Protein AF-A0A8H3QRX2-F1 (afdb_monomer_lite)

pLDDT: mean 75.44, std 22.12, range [33.84, 97.88]

Structure (mmCIF, N/CA/C/O backbone):
data_AF-A0A8H3QRX2-F1
#
_entry.id   AF-A0A8H3QRX2-F1
#
loop_
_atom_site.group_PDB
_atom_site.id
_atom_site.type_symbol
_atom_site.label_atom_id
_atom_site.label_alt_id
_atom_site.label_comp_id
_atom_site.label_asym_id
_atom_site.label_entity_id
_atom_site.label_seq_id
_atom_site.pdbx_PDB_ins_code
_atom_site.Cartn_x
_atom_site.Cartn_y
_atom_site.Cartn_z
_atom_site.occupancy
_atom_site.B_iso_or_equiv
_atom_site.auth_seq_id
_atom_site.auth_comp_id
_atom_site.auth_asym_id
_atom_site.auth_atom_id
_atom_site.pdbx_PDB_model_num
ATOM 1 N N . MET A 1 1 ? 6.723 10.222 -5.626 1.00 74.94 1 MET A N 1
ATOM 2 C CA . MET A 1 1 ? 6.113 10.414 -4.289 1.00 74.94 1 MET A CA 1
ATOM 3 C C . MET A 1 1 ? 6.635 9.341 -3.337 1.00 74.94 1 MET A C 1
ATOM 5 O O . MET A 1 1 ? 6.772 8.206 -3.774 1.00 74.94 1 MET A O 1
ATOM 9 N N . GLU A 1 2 ? 6.927 9.662 -2.070 1.00 85.94 2 GLU A N 1
ATOM 10 C CA . GLU A 1 2 ? 7.449 8.676 -1.097 1.00 85.94 2 GLU A CA 1
ATOM 11 C C . GLU A 1 2 ? 6.442 7.550 -0.797 1.00 85.94 2 GLU A C 1
ATOM 13 O O . GLU A 1 2 ? 6.838 6.392 -0.716 1.00 85.94 2 GLU A O 1
ATOM 18 N N . VAL A 1 3 ? 5.141 7.868 -0.724 1.00 89.44 3 VAL A N 1
ATOM 19 C CA . VAL A 1 3 ? 4.052 6.886 -0.547 1.00 89.44 3 VAL A CA 1
ATOM 20 C C . VAL A 1 3 ? 4.035 5.864 -1.691 1.00 89.44 3 VAL A C 1
ATOM 22 O O . VAL A 1 3 ? 4.014 4.666 -1.438 1.00 89.44 3 VAL A O 1
ATOM 25 N N . ALA A 1 4 ? 4.145 6.306 -2.948 1.00 90.00 4 ALA A N 1
ATOM 26 C CA . ALA A 1 4 ? 4.231 5.396 -4.093 1.00 90.00 4 ALA A CA 1
ATOM 27 C C . ALA A 1 4 ? 5.463 4.473 -4.007 1.00 90.00 4 ALA A C 1
ATOM 29 O O . ALA A 1 4 ? 5.351 3.280 -4.244 1.00 90.00 4 ALA A O 1
ATOM 30 N N . HIS A 1 5 ? 6.618 4.983 -3.566 1.00 89.88 5 HIS A N 1
ATOM 31 C CA . HIS A 1 5 ? 7.840 4.183 -3.379 1.00 89.88 5 HIS A CA 1
ATOM 32 C C . HIS A 1 5 ? 7.791 3.252 -2.136 1.00 89.88 5 HIS A C 1
ATOM 34 O O . HIS A 1 5 ? 8.610 2.338 -1.992 1.00 89.88 5 HIS A O 1
ATOM 40 N N . LEU A 1 6 ? 6.840 3.452 -1.217 1.00 93.00 6 LEU A N 1
ATOM 41 C CA . LEU A 1 6 ? 6.490 2.450 -0.205 1.00 93.00 6 LEU A CA 1
ATOM 42 C C . LEU A 1 6 ? 5.645 1.331 -0.825 1.00 93.00 6 LEU A C 1
ATOM 44 O O . LEU A 1 6 ? 5.952 0.156 -0.629 1.00 93.00 6 LEU A O 1
ATOM 48 N N . LEU A 1 7 ? 4.576 1.709 -1.528 1.00 94.69 7 LEU A N 1
ATOM 49 C CA . LEU A 1 7 ? 3.516 0.796 -1.961 1.00 94.69 7 LEU A CA 1
ATOM 50 C C . LEU A 1 7 ? 3.850 0.036 -3.247 1.00 94.69 7 LEU A C 1
ATOM 52 O O . LEU A 1 7 ? 3.315 -1.045 -3.444 1.00 94.69 7 LEU A O 1
ATOM 56 N N . ASP A 1 8 ? 4.758 0.531 -4.085 1.00 92.94 8 ASP A N 1
ATOM 57 C CA . ASP A 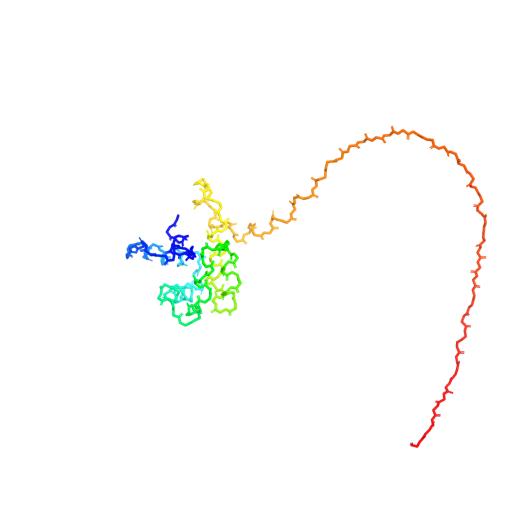1 8 ? 5.321 -0.235 -5.197 1.00 92.94 8 ASP A CA 1
ATOM 58 C C . ASP A 1 8 ? 5.959 -1.539 -4.658 1.00 92.94 8 ASP A C 1
ATOM 60 O O . ASP A 1 8 ? 6.895 -1.461 -3.853 1.00 92.94 8 ASP A O 1
ATOM 64 N N . PRO A 1 9 ? 5.499 -2.736 -5.072 1.00 92.62 9 PRO A N 1
ATOM 65 C CA . PRO A 1 9 ? 5.980 -4.007 -4.523 1.00 92.62 9 PRO A CA 1
ATOM 66 C C . PRO A 1 9 ? 7.434 -4.344 -4.886 1.00 92.62 9 PRO A C 1
ATOM 68 O O . PRO A 1 9 ? 8.087 -5.116 -4.175 1.00 92.62 9 PRO A O 1
ATOM 71 N N . SER A 1 10 ? 7.970 -3.755 -5.959 1.00 90.19 10 SER A N 1
ATOM 72 C CA . SER A 1 10 ? 9.366 -3.908 -6.367 1.00 90.19 10 SER A CA 1
ATOM 73 C C . SER A 1 10 ? 10.307 -3.051 -5.520 1.00 90.19 10 SER A C 1
ATOM 75 O O . SER A 1 10 ? 11.393 -3.518 -5.168 1.00 90.19 10 SER A O 1
ATOM 77 N N . PHE A 1 11 ? 9.917 -1.844 -5.102 1.00 88.31 11 PHE A N 1
ATOM 78 C CA . PHE A 1 11 ? 10.725 -1.048 -4.161 1.00 88.31 11 PHE A CA 1
ATOM 79 C C . PHE A 1 11 ? 10.458 -1.412 -2.696 1.00 88.31 11 PHE A C 1
ATOM 81 O O . PHE A 1 11 ? 11.401 -1.497 -1.904 1.00 88.31 11 PHE A O 1
ATOM 88 N N . HIS A 1 12 ? 9.189 -1.631 -2.346 1.00 87.44 12 HIS A N 1
ATOM 89 C CA . HIS A 1 12 ? 8.644 -1.982 -1.031 1.00 87.44 12 HIS A CA 1
ATOM 90 C C . HIS A 1 12 ? 9.281 -1.223 0.150 1.00 87.44 12 HIS A C 1
ATOM 92 O O . HIS A 1 12 ? 9.604 -1.780 1.204 1.00 87.44 12 HIS A O 1
ATOM 98 N N . GLY A 1 13 ? 9.529 0.075 -0.051 1.00 80.69 13 GLY A N 1
ATOM 99 C CA . GLY A 1 13 ? 10.113 0.963 0.951 1.00 80.69 13 GLY A CA 1
ATOM 100 C C . GLY A 1 13 ? 11.608 0.777 1.254 1.00 80.69 13 GLY A C 1
ATOM 101 O O . GLY A 1 13 ? 12.097 1.411 2.188 1.00 80.69 13 GLY A O 1
ATOM 102 N N . ARG A 1 14 ? 12.367 -0.022 0.482 1.00 80.62 14 ARG A N 1
ATOM 103 C CA . ARG A 1 14 ? 13.793 -0.347 0.751 1.00 80.62 14 ARG A CA 1
ATOM 104 C C . ARG A 1 14 ? 14.759 0.843 0.852 1.00 80.62 14 ARG A C 1
ATOM 106 O O . ARG A 1 14 ? 15.862 0.673 1.364 1.00 80.62 14 ARG A O 1
ATOM 113 N N . HIS A 1 15 ? 14.360 2.024 0.384 1.00 79.88 15 HIS A N 1
ATOM 114 C CA . HIS A 1 15 ? 15.168 3.251 0.415 1.00 79.88 15 HIS A CA 1
ATOM 115 C C . HIS A 1 15 ? 14.526 4.385 1.236 1.00 79.88 15 HIS A C 1
ATOM 117 O O . HIS A 1 15 ? 14.987 5.522 1.177 1.00 79.88 15 HIS A O 1
ATOM 123 N N . LEU A 1 16 ? 13.463 4.100 1.997 1.00 85.00 16 LEU A N 1
ATOM 124 C CA . LEU A 1 16 ? 12.772 5.107 2.803 1.00 85.00 16 LEU A CA 1
ATOM 125 C C . LEU A 1 16 ? 13.487 5.343 4.135 1.00 85.00 16 LEU A C 1
ATOM 127 O O . LEU A 1 16 ? 13.816 4.411 4.870 1.00 85.00 16 LEU A O 1
ATOM 131 N N . THR A 1 17 ? 13.688 6.617 4.457 1.00 89.56 17 THR A N 1
ATOM 132 C CA . THR A 1 17 ? 14.255 7.060 5.736 1.00 89.56 17 THR A CA 1
ATOM 133 C C . THR A 1 17 ? 13.167 7.182 6.808 1.00 89.56 17 THR A C 1
ATOM 135 O O . THR A 1 17 ? 11.975 7.182 6.499 1.00 89.56 17 THR A O 1
ATOM 138 N N . SER A 1 18 ? 13.550 7.356 8.076 1.00 88.62 18 SER A N 1
ATOM 139 C CA . SER A 1 18 ? 12.594 7.676 9.151 1.00 88.62 18 SER A CA 1
ATOM 140 C C . SER A 1 18 ? 11.814 8.972 8.885 1.00 88.62 18 SER A C 1
ATOM 142 O O . SER A 1 18 ? 10.642 9.060 9.233 1.00 88.62 18 SER A O 1
ATOM 144 N N . ASP A 1 19 ? 12.435 9.954 8.224 1.00 92.19 19 ASP A N 1
ATOM 145 C CA . ASP A 1 19 ? 11.783 11.195 7.788 1.00 92.19 19 ASP A CA 1
ATOM 146 C C . ASP A 1 19 ? 10.722 10.924 6.705 1.00 92.19 19 ASP A C 1
ATOM 148 O O . ASP A 1 19 ? 9.580 11.367 6.824 1.00 92.19 19 ASP A O 1
ATOM 152 N N . SER A 1 20 ? 11.041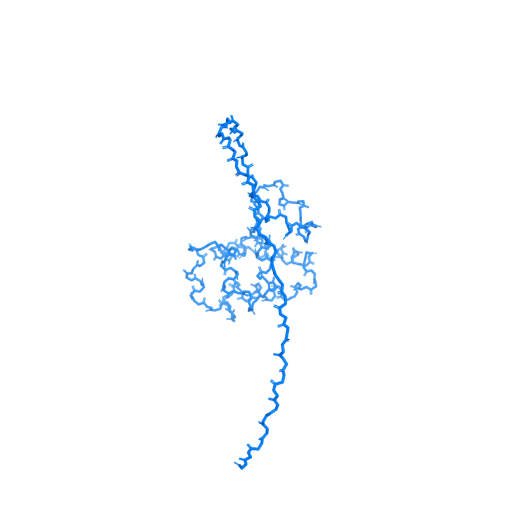 10.084 5.717 1.00 91.12 20 SER A N 1
ATOM 153 C CA . SER A 1 20 ? 10.067 9.615 4.722 1.00 91.12 20 SER A CA 1
ATOM 154 C C . SER A 1 20 ? 8.905 8.842 5.359 1.00 91.12 20 SER A C 1
ATOM 156 O O . SER A 1 20 ? 7.754 9.048 4.986 1.00 91.12 20 SER A O 1
ATOM 158 N N . MET A 1 21 ? 9.162 7.997 6.365 1.00 93.50 21 MET A N 1
ATOM 159 C CA . MET A 1 21 ? 8.085 7.318 7.103 1.00 93.50 21 MET A CA 1
ATOM 160 C C . MET A 1 21 ? 7.181 8.316 7.848 1.00 93.50 21 MET A C 1
ATOM 162 O O . MET A 1 21 ? 5.965 8.137 7.840 1.00 93.50 21 MET A O 1
ATOM 166 N N . ASN A 1 22 ? 7.737 9.383 8.435 1.00 94.12 22 ASN A N 1
ATOM 167 C CA . ASN A 1 22 ? 6.952 10.437 9.089 1.00 94.12 22 ASN A CA 1
ATOM 168 C C . ASN A 1 22 ? 6.077 11.212 8.087 1.00 94.12 22 ASN A C 1
ATOM 170 O O . ASN A 1 22 ? 4.914 11.491 8.360 1.00 94.12 22 ASN A O 1
ATOM 174 N N . LYS A 1 23 ? 6.596 11.539 6.899 1.00 93.31 23 LYS A N 1
ATOM 175 C CA . LYS A 1 23 ? 5.798 12.186 5.842 1.00 93.31 23 LYS A CA 1
ATOM 176 C C . LYS A 1 23 ? 4.675 11.279 5.337 1.00 93.31 23 LYS A C 1
ATOM 178 O O . LYS A 1 23 ? 3.569 11.758 5.099 1.00 93.31 23 LYS A O 1
ATOM 183 N N . ILE A 1 24 ? 4.927 9.972 5.220 1.00 93.88 24 ILE A N 1
ATOM 184 C CA . ILE A 1 24 ? 3.898 8.991 4.850 1.00 93.88 24 ILE A CA 1
ATOM 185 C C . ILE A 1 24 ? 2.825 8.889 5.947 1.00 93.88 24 ILE A C 1
ATOM 187 O O . ILE A 1 24 ? 1.644 8.866 5.611 1.00 93.88 24 ILE A O 1
ATOM 191 N N . SER A 1 25 ? 3.180 8.893 7.240 1.00 95.44 25 SER A N 1
ATOM 192 C CA . SER A 1 25 ? 2.166 8.874 8.310 1.00 95.44 25 SER A CA 1
ATOM 193 C C . SER A 1 25 ? 1.296 10.136 8.307 1.00 95.44 25 SER A C 1
ATOM 195 O O . SER A 1 25 ? 0.079 10.025 8.431 1.00 95.44 25 SER A O 1
ATOM 197 N N . LEU A 1 26 ? 1.884 11.313 8.061 1.00 95.19 26 LEU A N 1
ATOM 198 C CA . LEU A 1 26 ? 1.151 12.575 7.893 1.00 95.19 26 LEU A CA 1
ATOM 199 C C . LEU A 1 26 ? 0.241 12.570 6.652 1.00 95.19 26 LEU A C 1
ATOM 201 O O . LEU A 1 26 ? -0.882 13.064 6.717 1.00 95.19 26 LEU A O 1
ATOM 205 N N . PHE A 1 27 ? 0.685 11.983 5.535 1.00 94.00 27 PHE A N 1
ATOM 206 C CA . PHE A 1 27 ? -0.137 11.812 4.331 1.00 94.00 27 PHE A CA 1
ATOM 207 C C . PHE A 1 27 ? -1.357 10.914 4.599 1.00 94.00 27 PHE A C 1
ATOM 209 O O . PHE A 1 27 ? -2.480 11.292 4.266 1.00 94.00 27 PHE A O 1
ATOM 216 N N . ILE A 1 28 ? -1.156 9.761 5.251 1.00 95.69 28 ILE A N 1
ATOM 217 C CA . ILE A 1 28 ? -2.249 8.850 5.626 1.00 95.69 28 ILE A CA 1
ATOM 218 C C . ILE A 1 28 ? -3.199 9.518 6.630 1.00 95.69 28 ILE A C 1
ATOM 220 O O . ILE A 1 28 ? -4.412 9.416 6.476 1.00 95.69 28 ILE A O 1
ATOM 224 N N . GLN A 1 29 ? -2.674 10.268 7.603 1.00 95.19 29 GLN A N 1
ATOM 225 C CA . GLN A 1 29 ? -3.491 11.017 8.558 1.00 95.19 29 GLN A CA 1
ATOM 226 C C . GLN A 1 29 ? -4.313 12.138 7.897 1.00 95.19 29 GLN A C 1
ATOM 228 O O . GLN A 1 29 ? -5.435 12.379 8.336 1.00 95.19 29 GLN A O 1
ATOM 233 N N . LYS A 1 30 ? -3.789 12.813 6.859 1.00 93.94 30 LYS A N 1
ATOM 234 C CA . LYS A 1 30 ? -4.524 13.871 6.145 1.00 93.94 30 LYS A CA 1
ATOM 235 C C . LYS A 1 30 ? -5.634 13.308 5.251 1.00 93.94 30 LYS A C 1
ATOM 237 O O . LYS A 1 30 ? -6.746 13.816 5.308 1.00 93.94 30 LYS A O 1
ATOM 242 N N . TYR A 1 31 ? -5.325 12.326 4.402 1.00 91.88 31 TYR A N 1
ATOM 243 C CA . TYR A 1 31 ? -6.225 11.907 3.313 1.00 91.88 31 TYR A CA 1
ATOM 244 C C . TYR A 1 31 ? -7.052 10.651 3.611 1.00 91.88 31 TYR A C 1
ATOM 246 O O . TYR A 1 31 ? -7.966 10.334 2.861 1.00 91.88 31 TYR A O 1
ATOM 254 N N . TYR A 1 32 ? -6.744 9.929 4.690 1.00 93.81 32 TYR A N 1
ATOM 255 C CA . TYR A 1 32 ? -7.432 8.692 5.069 1.00 93.81 32 TYR A CA 1
ATOM 256 C C . TYR A 1 32 ? -7.723 8.660 6.578 1.00 93.81 32 TYR A C 1
ATOM 258 O O . TYR A 1 32 ? -7.604 7.607 7.204 1.00 93.81 32 TYR A O 1
ATOM 266 N N . SER A 1 33 ? -8.065 9.816 7.166 1.00 93.19 33 SER A N 1
ATOM 267 C CA . SER A 1 33 ? -8.214 10.059 8.616 1.00 93.19 33 SER A CA 1
ATOM 268 C C . SER A 1 33 ? -8.890 8.918 9.377 1.00 93.19 33 SER A C 1
ATOM 270 O O . SER A 1 33 ? -8.360 8.430 10.376 1.00 93.19 33 SER A O 1
ATOM 272 N N . ASP A 1 34 ? -10.027 8.466 8.863 1.00 94.88 34 ASP A N 1
ATOM 273 C CA . ASP A 1 34 ? -10.954 7.567 9.547 1.00 94.88 34 ASP A CA 1
ATOM 274 C C . ASP A 1 34 ? -10.391 6.138 9.630 1.00 94.88 34 ASP A C 1
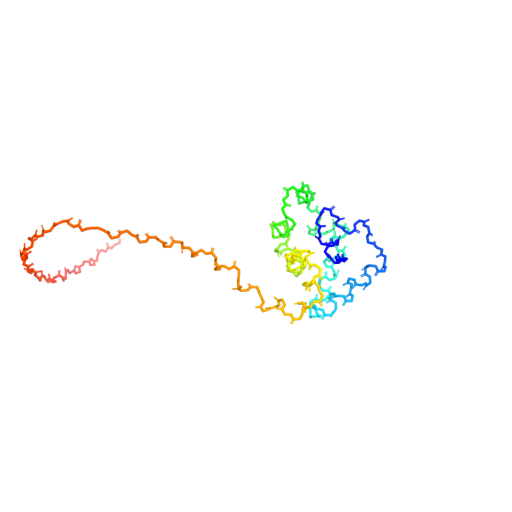ATOM 276 O O . ASP A 1 34 ? -10.571 5.440 10.627 1.00 94.88 34 ASP A O 1
ATOM 280 N N . ASN A 1 35 ? -9.610 5.746 8.618 1.00 95.56 35 ASN A N 1
ATOM 281 C CA . ASN A 1 35 ? -8.933 4.452 8.523 1.00 95.56 35 ASN A CA 1
ATOM 282 C C . ASN A 1 35 ? -7.426 4.540 8.831 1.00 95.56 35 ASN A C 1
ATOM 284 O O . ASN A 1 35 ? -6.718 3.534 8.738 1.00 95.56 35 ASN A O 1
ATOM 288 N N . ALA A 1 36 ? -6.905 5.712 9.216 1.00 96.06 36 ALA A N 1
ATOM 289 C CA . ALA A 1 36 ? -5.468 5.989 9.262 1.00 96.06 36 ALA A CA 1
ATOM 290 C C . ALA A 1 36 ? -4.692 5.021 10.170 1.00 96.06 36 ALA A C 1
ATOM 292 O O . ALA A 1 36 ? -3.595 4.585 9.824 1.00 96.06 36 ALA A O 1
ATOM 293 N N . VAL A 1 37 ? -5.277 4.628 11.308 1.00 97.12 37 VAL A N 1
ATOM 294 C CA . VAL A 1 37 ? -4.679 3.660 12.248 1.00 97.12 37 VAL A CA 1
ATOM 295 C C . VAL A 1 37 ? -4.634 2.246 11.654 1.00 97.12 37 VAL A C 1
ATOM 297 O O . VAL A 1 37 ? -3.650 1.527 11.853 1.00 97.12 37 VAL A O 1
ATOM 300 N N . ILE A 1 38 ? -5.663 1.850 10.899 1.00 97.50 38 ILE A N 1
ATOM 301 C CA . ILE A 1 38 ? -5.758 0.538 10.243 1.00 97.50 38 ILE A CA 1
ATOM 302 C C . ILE A 1 38 ? -4.729 0.464 9.112 1.00 97.50 38 ILE A C 1
ATOM 304 O O . ILE A 1 38 ? -3.878 -0.427 9.107 1.00 97.50 38 ILE A O 1
ATOM 308 N N . ILE A 1 39 ? -4.730 1.463 8.226 1.00 97.88 39 ILE A N 1
ATOM 309 C CA . ILE A 1 39 ? -3.796 1.585 7.100 1.00 97.88 39 ILE A CA 1
ATOM 310 C C . ILE A 1 39 ? -2.349 1.635 7.598 1.00 97.88 39 ILE A C 1
ATOM 312 O O . ILE A 1 39 ? -1.496 0.914 7.084 1.00 97.88 39 ILE A O 1
ATOM 316 N N . TRP A 1 40 ? -2.051 2.426 8.635 1.00 97.44 40 TRP A N 1
ATOM 317 C CA . TRP A 1 40 ? -0.704 2.490 9.208 1.00 97.44 40 TRP A CA 1
ATOM 318 C C . TRP A 1 40 ? -0.273 1.154 9.830 1.00 97.44 40 TRP A C 1
ATOM 320 O O . TRP A 1 40 ? 0.863 0.714 9.651 1.00 97.44 40 TRP A O 1
ATOM 330 N N . THR A 1 41 ? -1.194 0.448 10.491 1.00 97.00 41 THR A N 1
ATOM 331 C CA . THR A 1 41 ? -0.938 -0.905 11.007 1.00 97.00 41 THR A CA 1
ATOM 332 C C . THR A 1 41 ? -0.650 -1.885 9.867 1.00 97.00 41 THR A C 1
ATOM 334 O O . THR A 1 41 ? 0.288 -2.680 9.963 1.00 97.00 41 THR A O 1
ATOM 337 N N . GLN A 1 42 ? -1.395 -1.824 8.761 1.00 96.94 42 GLN A N 1
ATOM 338 C CA . GLN A 1 42 ? -1.138 -2.644 7.575 1.00 96.94 42 GLN A CA 1
ATOM 339 C C . GLN A 1 42 ? 0.211 -2.292 6.926 1.00 96.94 42 GLN A C 1
ATOM 341 O O . GLN A 1 42 ? 0.979 -3.207 6.644 1.00 96.94 42 GLN A O 1
ATOM 346 N N . ILE A 1 43 ? 0.567 -1.005 6.807 1.00 95.94 43 ILE A N 1
ATOM 347 C CA . ILE A 1 43 ? 1.875 -0.526 6.311 1.00 95.94 43 ILE A CA 1
ATOM 348 C C . ILE A 1 43 ? 3.036 -1.137 7.103 1.00 95.94 43 ILE A C 1
ATOM 350 O O . ILE A 1 43 ? 4.003 -1.619 6.509 1.00 95.94 43 ILE A O 1
ATOM 354 N N . LEU A 1 44 ? 2.943 -1.151 8.436 1.00 94.12 44 LEU A N 1
ATOM 355 C CA . LEU A 1 44 ? 3.981 -1.729 9.291 1.00 94.12 44 LEU A CA 1
ATOM 356 C C . LEU A 1 44 ? 4.100 -3.250 9.092 1.00 94.12 44 LEU A C 1
ATOM 358 O O . LEU A 1 44 ? 5.212 -3.761 8.979 1.00 94.12 44 LEU A O 1
ATOM 362 N N . ASN A 1 45 ? 2.982 -3.977 8.979 1.00 94.81 45 ASN A N 1
ATOM 363 C CA . ASN A 1 45 ? 3.025 -5.418 8.699 1.00 94.81 45 ASN A CA 1
ATOM 364 C C . ASN A 1 45 ? 3.546 -5.721 7.277 1.00 94.81 45 ASN A C 1
ATOM 366 O O . ASN A 1 45 ? 4.293 -6.682 7.107 1.00 94.81 45 ASN A O 1
ATOM 370 N N . TYR A 1 46 ? 3.203 -4.901 6.279 1.00 95.31 46 TYR A N 1
ATOM 371 C CA . TYR A 1 46 ? 3.663 -5.017 4.889 1.00 95.31 46 TYR A CA 1
ATOM 372 C C . TYR A 1 46 ? 5.175 -4.810 4.768 1.00 95.31 46 TYR A C 1
ATOM 374 O O . TYR A 1 46 ? 5.867 -5.643 4.180 1.00 95.31 46 TYR A O 1
ATOM 382 N N . LYS A 1 47 ? 5.705 -3.746 5.386 1.00 91.25 47 LYS A N 1
ATOM 383 C CA . LYS A 1 47 ? 7.140 -3.429 5.376 1.00 91.25 47 LYS A CA 1
ATOM 384 C C . LYS A 1 47 ? 7.980 -4.568 5.964 1.00 91.25 47 LYS A C 1
ATOM 386 O O . LYS A 1 47 ? 8.995 -4.947 5.383 1.00 91.25 47 LYS A O 1
ATOM 391 N N . GLU A 1 48 ? 7.527 -5.137 7.079 1.00 90.56 48 GLU A N 1
ATOM 392 C CA . GLU A 1 48 ? 8.181 -6.265 7.755 1.00 90.56 48 GLU A CA 1
ATOM 393 C C . GLU A 1 48 ? 7.793 -7.638 7.155 1.00 90.56 48 GLU A C 1
ATOM 395 O O . GLU A 1 48 ? 8.195 -8.672 7.684 1.00 90.56 48 GLU A O 1
ATOM 400 N N . LYS A 1 49 ? 7.003 -7.666 6.066 1.00 92.94 49 LYS A N 1
ATOM 401 C CA . LYS A 1 49 ? 6.521 -8.865 5.344 1.00 92.94 49 LYS A CA 1
ATOM 402 C C . LYS A 1 49 ? 5.869 -9.915 6.256 1.00 92.94 49 LYS A C 1
ATOM 404 O O . LYS A 1 49 ? 6.068 -11.118 6.108 1.00 92.94 49 LYS A O 1
ATOM 409 N N . ASN A 1 50 ? 5.085 -9.431 7.217 1.00 92.44 50 ASN A N 1
ATOM 410 C CA . ASN A 1 50 ? 4.494 -10.196 8.312 1.00 92.44 50 ASN A CA 1
ATOM 411 C C . ASN A 1 50 ? 2.970 -10.355 8.178 1.00 92.44 50 ASN A C 1
ATOM 413 O O . ASN A 1 50 ? 2.296 -9.620 7.453 1.00 92.44 50 ASN A O 1
ATOM 417 N N . ARG A 1 51 ? 2.408 -11.304 8.943 1.00 93.62 51 ARG A N 1
ATOM 418 C CA . ARG A 1 51 ? 0.979 -11.677 8.918 1.00 93.62 51 ARG A CA 1
ATOM 419 C C . ARG A 1 51 ? 0.533 -12.047 7.496 1.00 93.62 51 ARG A C 1
ATOM 421 O O . ARG A 1 51 ? 1.132 -12.929 6.893 1.00 93.62 51 ARG A O 1
ATOM 428 N N . VAL A 1 52 ? -0.487 -11.374 6.963 1.00 93.81 52 VAL A N 1
ATOM 429 C CA . VAL A 1 52 ? -1.023 -11.581 5.607 1.00 93.81 52 VAL A CA 1
ATOM 430 C C . VAL A 1 52 ? 0.055 -11.384 4.532 1.00 93.81 52 VAL A C 1
ATOM 432 O O . VAL A 1 52 ? 0.119 -12.140 3.568 1.00 93.81 52 VAL A O 1
ATOM 435 N N . PHE A 1 53 ? 1.000 -10.467 4.763 1.00 95.88 53 PHE A N 1
ATOM 436 C CA . PHE A 1 53 ? 2.107 -10.169 3.852 1.00 95.88 53 PHE A CA 1
ATOM 437 C C . PHE A 1 53 ? 3.260 -11.185 3.905 1.00 95.88 53 PHE A C 1
ATOM 439 O O . PHE A 1 53 ? 4.272 -10.978 3.241 1.00 95.88 53 PHE A O 1
ATOM 446 N N . ALA A 1 54 ? 3.128 -12.290 4.647 1.00 95.69 54 ALA A N 1
ATOM 447 C CA . ALA A 1 54 ? 4.112 -13.378 4.659 1.00 95.69 54 ALA A CA 1
ATOM 448 C C . ALA A 1 54 ? 4.007 -14.322 3.438 1.00 95.69 54 ALA A C 1
ATOM 450 O O . ALA A 1 54 ? 4.785 -15.272 3.321 1.00 95.69 54 ALA A O 1
ATOM 451 N N . ASN A 1 55 ? 3.062 -14.088 2.517 1.00 94.88 55 ASN A N 1
ATOM 452 C CA . ASN A 1 55 ? 2.894 -14.895 1.307 1.00 94.88 55 ASN A CA 1
ATOM 453 C C . ASN A 1 55 ? 4.120 -14.787 0.374 1.00 94.88 55 ASN A C 1
ATOM 455 O O . ASN A 1 55 ? 4.298 -13.812 -0.358 1.00 94.88 55 ASN A O 1
ATOM 459 N N . LYS A 1 56 ? 4.957 -15.831 0.371 1.00 95.06 56 LYS A N 1
ATOM 460 C CA . LYS A 1 56 ? 6.170 -15.926 -0.457 1.00 95.06 56 LYS A CA 1
ATOM 461 C C . LYS A 1 56 ? 5.881 -15.871 -1.963 1.00 95.06 56 LYS A C 1
ATOM 463 O O . LYS A 1 56 ? 6.682 -15.292 -2.690 1.00 95.06 56 LYS A O 1
ATOM 468 N N . LEU A 1 57 ? 4.757 -16.428 -2.427 1.00 95.44 57 LEU A N 1
ATOM 469 C CA . LEU A 1 57 ? 4.407 -16.437 -3.852 1.00 95.44 57 LEU A CA 1
ATOM 470 C C . LEU A 1 57 ? 4.061 -15.028 -4.353 1.00 95.44 57 LEU A C 1
ATOM 472 O O . LEU A 1 57 ? 4.523 -14.641 -5.423 1.00 95.44 57 LEU A O 1
ATOM 476 N N . ALA A 1 58 ? 3.350 -14.234 -3.543 1.00 95.44 58 ALA A N 1
ATOM 477 C CA . ALA A 1 58 ? 3.099 -12.821 -3.835 1.00 95.44 58 ALA A CA 1
ATOM 478 C C . ALA A 1 58 ? 4.423 -12.057 -4.014 1.00 95.44 58 ALA A C 1
ATOM 480 O O . ALA A 1 58 ? 4.652 -11.394 -5.023 1.00 95.44 58 ALA A O 1
ATOM 481 N N . TRP A 1 59 ? 5.373 -12.206 -3.089 1.00 95.62 59 TRP A N 1
ATOM 482 C CA . TRP A 1 59 ? 6.677 -11.545 -3.225 1.00 95.62 59 TRP A CA 1
ATOM 483 C C . TRP A 1 59 ? 7.519 -12.039 -4.410 1.00 95.62 59 TRP A C 1
ATOM 485 O O . TRP A 1 59 ? 8.398 -11.311 -4.867 1.00 95.62 59 TRP A O 1
ATOM 495 N N . GLU A 1 60 ? 7.236 -13.222 -4.956 1.00 95.25 60 GLU A N 1
ATOM 496 C CA . GLU A 1 60 ? 7.852 -13.720 -6.190 1.00 95.25 60 GLU A CA 1
ATOM 497 C C . GLU A 1 60 ? 7.194 -13.188 -7.474 1.00 95.25 60 GLU A C 1
ATOM 499 O O . GLU A 1 60 ? 7.794 -13.325 -8.544 1.00 95.25 60 GLU A O 1
ATOM 504 N N . THR A 1 61 ? 6.014 -12.563 -7.406 1.00 95.44 61 THR A N 1
ATOM 505 C CA . THR A 1 61 ? 5.349 -11.886 -8.541 1.00 95.44 61 THR A CA 1
ATOM 506 C C . THR A 1 61 ? 5.472 -10.358 -8.509 1.00 95.44 61 THR A C 1
ATOM 508 O O . THR A 1 61 ? 5.249 -9.723 -9.536 1.00 95.44 61 THR A O 1
ATOM 511 N N . ALA A 1 62 ? 5.930 -9.776 -7.394 1.00 92.62 62 ALA A N 1
ATOM 512 C CA . ALA A 1 62 ? 6.048 -8.333 -7.106 1.00 92.62 62 ALA A CA 1
ATOM 513 C C . ALA A 1 62 ? 6.834 -7.457 -8.116 1.00 92.62 62 ALA A C 1
ATOM 515 O O . ALA A 1 62 ? 6.820 -6.232 -8.012 1.00 92.62 62 ALA A O 1
ATOM 516 N N . GLY A 1 63 ? 7.534 -8.066 -9.077 1.00 90.12 63 GLY A N 1
ATOM 517 C CA . GLY A 1 63 ? 8.211 -7.388 -10.193 1.00 90.12 63 GLY A CA 1
ATOM 518 C C . GLY A 1 63 ? 8.023 -8.099 -11.537 1.00 90.12 63 GLY A C 1
ATOM 519 O O . GLY A 1 63 ? 8.899 -8.034 -12.395 1.00 90.12 63 GLY A O 1
ATOM 520 N N . LYS A 1 64 ? 6.927 -8.857 -11.686 1.00 94.19 64 LYS A N 1
ATOM 521 C CA . LYS A 1 64 ? 6.555 -9.619 -12.897 1.00 94.19 64 LYS A CA 1
ATOM 522 C C . LYS A 1 64 ? 5.182 -9.235 -13.457 1.00 94.19 64 LYS A C 1
ATOM 524 O O . LYS A 1 64 ? 4.892 -9.566 -14.601 1.00 94.19 64 LYS A O 1
ATOM 529 N N . ILE A 1 65 ? 4.350 -8.587 -12.646 1.00 94.31 65 ILE A N 1
ATOM 530 C CA . ILE A 1 65 ? 3.032 -8.050 -12.999 1.00 94.31 65 ILE A CA 1
ATOM 531 C C . ILE A 1 65 ? 2.967 -6.580 -12.573 1.00 94.31 65 ILE A C 1
ATOM 533 O O . ILE A 1 65 ? 3.820 -6.121 -11.810 1.00 94.31 65 ILE A O 1
ATOM 537 N N . ASP A 1 66 ? 1.970 -5.852 -13.067 1.00 93.56 66 ASP A N 1
ATOM 538 C CA . ASP A 1 66 ? 1.714 -4.466 -12.669 1.00 93.56 66 ASP A CA 1
ATOM 539 C C . ASP A 1 66 ? 1.515 -4.345 -11.134 1.00 93.56 66 ASP A C 1
ATOM 541 O O . ASP A 1 66 ? 0.798 -5.164 -10.548 1.00 93.56 66 ASP A O 1
ATOM 545 N N . PRO A 1 67 ? 2.118 -3.335 -10.472 1.00 94.50 67 PRO A N 1
ATOM 546 C CA . PRO A 1 67 ? 1.895 -3.030 -9.061 1.00 94.50 67 PRO A CA 1
ATOM 547 C C . PRO A 1 67 ? 0.425 -2.943 -8.624 1.00 94.50 67 PRO A C 1
ATOM 549 O O . PRO A 1 67 ? 0.104 -3.440 -7.545 1.00 94.50 67 PRO A O 1
ATOM 552 N N . VAL A 1 68 ? -0.475 -2.346 -9.415 1.00 94.88 68 VAL A N 1
ATOM 553 C CA . VAL A 1 68 ? -1.898 -2.201 -9.045 1.00 94.88 68 VAL A CA 1
ATOM 554 C C . VAL A 1 68 ? -2.578 -3.574 -9.011 1.00 94.88 68 VAL A C 1
ATOM 556 O O . VAL A 1 68 ? -3.185 -3.943 -8.004 1.00 94.88 68 VAL A O 1
ATOM 559 N N . THR A 1 69 ? -2.391 -4.366 -10.066 1.00 95.75 69 THR A N 1
ATOM 560 C CA . THR A 1 69 ? -2.822 -5.767 -10.178 1.00 95.75 69 THR A CA 1
ATOM 561 C C . THR A 1 69 ? -2.242 -6.615 -9.046 1.00 95.75 69 THR A C 1
ATOM 563 O O . THR A 1 69 ? -2.957 -7.405 -8.435 1.00 95.75 69 THR A O 1
ATOM 566 N N . TR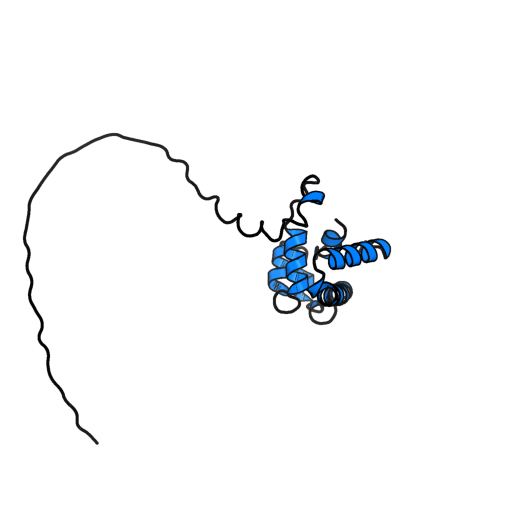P A 1 70 ? -0.967 -6.427 -8.688 1.00 97.00 70 TRP A N 1
ATOM 567 C CA . TRP A 1 70 ? -0.340 -7.162 -7.586 1.00 97.00 70 TRP A CA 1
ATOM 568 C C . TRP A 1 70 ? -1.055 -6.956 -6.249 1.00 97.00 70 TRP A C 1
ATOM 570 O O . TRP A 1 70 ? -1.284 -7.927 -5.525 1.00 97.00 70 TRP A O 1
ATOM 580 N N . TRP A 1 71 ? -1.436 -5.716 -5.932 1.00 97.25 71 TRP A N 1
ATOM 581 C CA . TRP A 1 71 ? -2.213 -5.413 -4.729 1.00 97.25 71 TRP A CA 1
ATOM 582 C C . TRP A 1 71 ? -3.619 -6.015 -4.786 1.00 97.25 71 TRP A C 1
ATOM 584 O O . TRP A 1 71 ? -4.032 -6.653 -3.815 1.00 97.25 71 TRP A O 1
ATOM 594 N N . CYS A 1 72 ? -4.312 -5.880 -5.924 1.00 96.12 72 CYS A N 1
ATOM 595 C CA . CYS A 1 72 ? -5.634 -6.472 -6.141 1.00 96.12 72 CYS A CA 1
ATOM 596 C C . CYS A 1 72 ? -5.634 -7.988 -5.874 1.00 96.12 72 CYS A C 1
ATOM 598 O O . CYS A 1 72 ? -6.336 -8.448 -4.971 1.00 96.12 72 CYS A O 1
ATOM 600 N N . GLU A 1 73 ? -4.803 -8.743 -6.596 1.00 96.50 73 GLU A N 1
ATOM 601 C CA . GLU A 1 73 ? -4.865 -10.212 -6.637 1.00 96.50 73 GLU A CA 1
ATOM 602 C C . GLU A 1 73 ? -4.307 -10.905 -5.384 1.00 96.50 73 GLU A C 1
ATOM 604 O O . GLU A 1 73 ? -4.594 -12.076 -5.145 1.00 96.50 73 GLU A O 1
ATOM 609 N N . ASN A 1 74 ? -3.481 -10.219 -4.584 1.00 96.31 74 ASN A N 1
ATOM 610 C CA . ASN A 1 74 ? -2.824 -10.834 -3.423 1.00 96.31 74 ASN A CA 1
ATOM 611 C C . ASN A 1 74 ? -3.365 -10.341 -2.073 1.00 96.31 74 ASN A C 1
ATOM 613 O O . ASN A 1 74 ? -3.247 -11.075 -1.089 1.00 96.31 74 ASN A O 1
ATOM 617 N N . PHE A 1 75 ? -3.919 -9.121 -1.991 1.00 96.75 75 PHE A N 1
ATOM 618 C CA . PHE A 1 75 ? -4.182 -8.471 -0.699 1.00 96.75 75 PHE A CA 1
ATOM 619 C C . PHE A 1 75 ? -5.555 -7.804 -0.528 1.00 96.75 75 PHE A C 1
ATOM 621 O O . PHE A 1 75 ? -5.850 -7.421 0.605 1.00 96.75 75 PHE A O 1
ATOM 628 N N . SER A 1 76 ? -6.426 -7.749 -1.547 1.00 95.69 76 SER A N 1
ATOM 629 C CA . SER A 1 76 ? -7.762 -7.122 -1.430 1.00 95.69 76 SER A CA 1
ATOM 630 C C . SER A 1 76 ? -8.560 -7.589 -0.207 1.00 95.69 76 SER A C 1
ATOM 632 O O . SER A 1 76 ? -8.990 -6.757 0.584 1.00 95.69 76 SER A O 1
ATOM 634 N N . ASP A 1 77 ? -8.688 -8.899 0.012 1.00 95.44 77 ASP A N 1
ATOM 635 C CA . ASP A 1 77 ? -9.499 -9.442 1.116 1.00 95.44 77 ASP A CA 1
ATOM 636 C C . ASP A 1 77 ? -8.802 -9.387 2.487 1.00 95.44 77 ASP A C 1
ATOM 638 O O . ASP A 1 77 ? -9.437 -9.553 3.528 1.00 95.44 77 ASP A O 1
ATOM 642 N N . SER A 1 78 ? -7.476 -9.211 2.506 1.00 95.69 78 SER A N 1
ATOM 643 C CA . SER A 1 78 ? -6.639 -9.420 3.701 1.00 95.69 78 SER A CA 1
ATOM 644 C C . SER A 1 78 ? -5.976 -8.147 4.240 1.00 95.69 78 SER A C 1
ATOM 646 O O . SER A 1 78 ? -5.561 -8.105 5.401 1.00 95.69 78 SER A O 1
ATOM 648 N N . ALA A 1 79 ? -5.919 -7.100 3.416 1.00 97.00 79 ALA A N 1
ATOM 649 C CA . ALA A 1 79 ? -5.570 -5.730 3.770 1.00 97.00 79 ALA A CA 1
ATOM 650 C C . ALA A 1 79 ? -6.315 -4.741 2.837 1.00 97.00 79 ALA A C 1
ATOM 652 O O . ALA A 1 79 ? -5.669 -4.067 2.022 1.00 97.00 79 ALA A O 1
ATOM 653 N N . PRO A 1 80 ? -7.663 -4.680 2.894 1.00 96.75 80 PRO A N 1
ATOM 654 C CA . PRO A 1 80 ? -8.470 -3.916 1.941 1.00 96.75 80 PRO A CA 1
ATOM 655 C C . PRO A 1 80 ? -8.156 -2.419 1.947 1.00 96.75 80 PRO A C 1
ATOM 657 O O . PRO A 1 80 ? -8.045 -1.814 0.882 1.00 96.75 80 PRO A O 1
ATOM 660 N N . GLU A 1 81 ? -7.954 -1.813 3.117 1.00 97.44 81 GLU A N 1
ATOM 661 C CA . GLU A 1 81 ? -7.719 -0.374 3.247 1.00 97.44 81 GLU A CA 1
ATOM 662 C C . GLU A 1 81 ? -6.370 0.026 2.631 1.00 97.44 81 GLU A C 1
ATOM 664 O O . GLU A 1 81 ? -6.305 0.956 1.827 1.00 97.44 81 GLU A O 1
ATOM 669 N N . LEU A 1 82 ? -5.290 -0.709 2.927 1.00 97.12 82 LEU A N 1
ATOM 670 C CA . LEU A 1 82 ? -3.989 -0.481 2.292 1.00 97.12 82 LEU A CA 1
ATOM 671 C C . LEU A 1 82 ? -4.014 -0.796 0.792 1.00 97.12 82 LEU A C 1
ATOM 673 O O . LEU A 1 82 ? -3.375 -0.085 0.018 1.00 97.12 82 LEU A O 1
ATOM 677 N N . THR A 1 83 ? -4.780 -1.805 0.370 1.00 97.06 83 THR A N 1
ATOM 678 C CA . THR A 1 83 ? -4.979 -2.125 -1.051 1.00 97.06 83 THR A CA 1
ATOM 679 C C . THR A 1 83 ? -5.671 -0.972 -1.782 1.00 97.06 83 THR A C 1
ATOM 681 O O . THR A 1 83 ? -5.211 -0.566 -2.846 1.00 97.06 83 THR A O 1
ATOM 684 N N . GLN A 1 84 ? -6.710 -0.361 -1.203 1.00 95.44 84 GLN A N 1
ATOM 685 C CA . GLN A 1 84 ? -7.360 0.830 -1.768 1.00 95.44 84 GLN A CA 1
ATOM 686 C C . GLN A 1 84 ? -6.401 2.026 -1.873 1.00 95.44 84 GLN A C 1
ATOM 688 O O . GLN A 1 84 ? -6.362 2.684 -2.916 1.00 95.44 84 GLN A O 1
ATOM 693 N N . VAL A 1 85 ? -5.589 2.283 -0.839 1.00 95.19 85 VAL A N 1
ATOM 694 C CA . VAL A 1 85 ? -4.551 3.330 -0.876 1.00 95.19 85 VAL A CA 1
ATOM 695 C C . VAL A 1 85 ? -3.528 3.033 -1.973 1.00 95.19 85 VAL A C 1
ATOM 697 O O . VAL A 1 85 ? -3.176 3.931 -2.733 1.00 95.19 85 VAL A O 1
ATOM 700 N N . ALA A 1 86 ? -3.068 1.785 -2.100 1.00 95.00 86 ALA A N 1
ATOM 701 C CA . ALA A 1 86 ? -2.110 1.387 -3.126 1.00 95.00 86 ALA A CA 1
ATOM 702 C C . ALA A 1 86 ? -2.676 1.573 -4.539 1.00 95.00 86 ALA A C 1
ATOM 704 O O . ALA A 1 86 ? -2.011 2.197 -5.362 1.00 95.00 86 ALA A O 1
ATOM 705 N N . LYS A 1 87 ? -3.922 1.146 -4.795 1.00 93.81 87 LYS A N 1
ATOM 706 C CA . LYS A 1 87 ? -4.624 1.407 -6.063 1.00 93.81 87 LYS A CA 1
ATOM 707 C C . LYS A 1 87 ? -4.659 2.910 -6.369 1.00 93.81 87 LYS A C 1
ATOM 709 O O . LYS A 1 87 ? -4.143 3.318 -7.404 1.00 93.81 87 LYS A O 1
ATOM 714 N N . LYS A 1 88 ? -5.170 3.745 -5.451 1.00 91.44 88 LYS A N 1
ATOM 715 C CA . LYS A 1 88 ? -5.245 5.209 -5.644 1.00 91.44 88 LYS A CA 1
ATOM 716 C C . LYS A 1 88 ? -3.875 5.862 -5.863 1.00 91.44 88 LYS A C 1
ATOM 718 O O . LYS A 1 88 ? -3.754 6.744 -6.702 1.00 91.44 88 LYS A O 1
ATOM 723 N N . VAL A 1 89 ? -2.842 5.456 -5.124 1.00 90.88 89 VAL A N 1
ATOM 724 C CA . VAL A 1 89 ? -1.510 6.091 -5.171 1.00 90.88 89 VAL A CA 1
ATOM 725 C C . VAL A 1 89 ? -0.683 5.655 -6.385 1.00 90.88 89 VAL A C 1
ATOM 727 O O . VAL A 1 89 ? 0.096 6.460 -6.894 1.00 90.88 89 VAL A O 1
ATOM 730 N N . LEU A 1 90 ? -0.817 4.404 -6.835 1.00 89.81 90 LEU A N 1
ATOM 731 C CA . LEU A 1 90 ? -0.031 3.844 -7.944 1.00 89.81 90 LEU A CA 1
ATOM 732 C C . LEU A 1 90 ? -0.675 4.092 -9.318 1.00 89.81 90 LEU A C 1
ATOM 734 O O . LEU A 1 90 ? 0.040 4.115 -10.314 1.00 89.81 90 LEU A O 1
ATOM 738 N N . PHE A 1 91 ? -1.992 4.314 -9.374 1.00 84.06 91 PHE A N 1
ATOM 739 C CA . PHE A 1 91 ? -2.716 4.595 -10.620 1.00 84.06 91 PHE A CA 1
ATOM 740 C C . PHE A 1 91 ? -2.501 6.024 -11.156 1.00 84.06 91 PHE A C 1
ATOM 742 O O . PHE A 1 91 ? -2.681 6.268 -12.345 1.00 84.06 91 PHE A O 1
ATOM 749 N N . ILE A 1 92 ? -2.097 6.979 -10.308 1.00 75.69 92 ILE A N 1
ATOM 750 C CA . ILE A 1 92 ? -1.854 8.371 -10.722 1.00 75.69 92 ILE A CA 1
ATOM 751 C C . ILE A 1 92 ? -0.640 8.425 -11.663 1.00 75.69 92 ILE A C 1
ATOM 753 O O . ILE A 1 92 ? 0.474 8.119 -11.223 1.00 75.69 92 ILE A O 1
ATOM 757 N N . PRO A 1 93 ? -0.794 8.882 -12.922 1.00 56.50 93 PRO A N 1
ATOM 758 C CA . PRO A 1 93 ? 0.329 9.006 -13.841 1.00 56.50 93 PRO A CA 1
ATOM 759 C C . PRO A 1 93 ? 1.397 9.949 -13.285 1.00 56.50 93 PRO A C 1
ATOM 761 O O . PRO A 1 93 ? 1.083 11.018 -12.759 1.00 56.50 93 PRO A O 1
ATOM 764 N N . THR A 1 94 ? 2.676 9.617 -13.473 1.00 53.72 94 THR A N 1
ATOM 765 C CA . THR A 1 94 ? 3.832 10.374 -12.943 1.00 53.72 94 THR A CA 1
ATOM 766 C C . THR A 1 94 ? 4.061 11.746 -13.614 1.00 53.72 94 THR A C 1
ATOM 768 O O . THR A 1 94 ? 5.165 12.290 -13.588 1.00 53.72 94 THR A O 1
ATOM 771 N N . SER A 1 95 ? 3.019 12.324 -14.218 1.00 47.72 95 SER A N 1
ATOM 772 C CA . SER A 1 95 ? 2.973 13.704 -14.694 1.00 47.72 95 SER A CA 1
ATOM 773 C C . SER A 1 95 ? 2.974 14.658 -13.499 1.00 47.72 95 SER A C 1
ATOM 775 O O . SER A 1 95 ? 2.001 14.757 -12.747 1.00 47.72 95 SER A O 1
ATOM 777 N N . SER A 1 96 ? 4.080 15.381 -13.323 1.00 48.69 96 SER A N 1
ATOM 778 C CA . SER A 1 96 ? 4.345 16.217 -12.144 1.00 48.69 96 SER A CA 1
ATOM 779 C C . SER A 1 96 ? 3.327 17.340 -11.907 1.00 48.69 96 SER A C 1
ATOM 781 O O . SER A 1 96 ? 3.236 17.843 -10.791 1.00 48.69 96 SER A O 1
ATOM 783 N N . ALA A 1 97 ? 2.535 17.716 -12.917 1.00 49.09 97 ALA A N 1
ATOM 784 C CA . ALA A 1 97 ? 1.488 18.731 -12.791 1.00 49.09 97 ALA A CA 1
ATOM 785 C C . ALA A 1 97 ? 0.211 18.229 -12.083 1.00 49.09 97 ALA A C 1
ATOM 787 O O . ALA A 1 97 ? -0.500 19.034 -11.477 1.00 49.09 97 ALA A O 1
ATOM 788 N N . ALA A 1 98 ? -0.084 16.924 -12.144 1.00 48.81 98 ALA A N 1
ATOM 789 C CA . ALA A 1 98 ? -1.293 16.334 -11.558 1.00 48.81 98 ALA A CA 1
ATOM 790 C C . ALA A 1 98 ? -1.101 15.961 -10.076 1.00 48.81 98 ALA A C 1
ATOM 792 O O . ALA A 1 98 ? -1.985 16.185 -9.244 1.00 48.81 98 ALA A O 1
ATOM 793 N N . SER A 1 99 ? 0.088 15.454 -9.730 1.00 49.47 99 SER A N 1
ATOM 794 C CA . SER A 1 99 ? 0.392 14.829 -8.433 1.00 49.47 99 SER A CA 1
ATOM 795 C C . SER A 1 99 ? 0.355 15.749 -7.204 1.00 49.47 99 SER A C 1
ATOM 797 O O . SER A 1 99 ? 0.494 15.253 -6.086 1.00 49.47 99 SER A O 1
ATOM 799 N N . GLU A 1 100 ? 0.183 17.062 -7.379 1.00 45.97 100 GLU A N 1
ATOM 800 C CA . GLU A 1 100 ? 0.089 18.036 -6.278 1.00 45.97 100 GLU A CA 1
ATOM 801 C C . GLU A 1 100 ? -1.314 18.639 -6.089 1.00 45.97 100 GLU A C 1
ATOM 803 O O . GLU A 1 100 ? -1.578 19.193 -5.024 1.00 45.97 100 GLU A O 1
ATOM 808 N N . ARG A 1 101 ? -2.226 18.532 -7.072 1.00 52.56 101 ARG A N 1
ATOM 809 C CA . ARG A 1 101 ? -3.557 19.176 -7.008 1.00 52.56 101 ARG A CA 1
ATOM 810 C C . ARG A 1 101 ? -4.734 18.241 -6.731 1.00 52.56 101 ARG A C 1
ATOM 812 O O . ARG A 1 101 ? -5.690 18.694 -6.117 1.00 52.56 101 ARG A O 1
ATOM 819 N N . ASN A 1 102 ? -4.690 16.974 -7.152 1.00 54.84 102 ASN A N 1
ATOM 820 C CA . ASN A 1 102 ? -5.907 16.142 -7.202 1.00 54.84 102 ASN A CA 1
ATOM 821 C C . ASN A 1 102 ? -6.211 15.295 -5.947 1.00 54.84 102 ASN A C 1
ATOM 823 O O . ASN A 1 102 ? -7.227 14.611 -5.921 1.00 54.84 102 ASN A O 1
ATOM 827 N N . TRP A 1 103 ? -5.408 15.339 -4.877 1.00 61.09 103 TRP A N 1
ATOM 828 C CA . TRP A 1 103 ? -5.645 14.499 -3.681 1.00 61.09 103 TRP A CA 1
ATOM 829 C C . TRP A 1 103 ? -6.956 14.776 -2.939 1.00 61.09 103 TRP A C 1
ATOM 831 O O . TRP A 1 103 ? -7.449 13.896 -2.247 1.00 61.09 103 TRP A O 1
ATOM 841 N N . GLU A 1 104 ? -7.525 15.969 -3.102 1.00 57.12 104 GLU A N 1
ATOM 842 C CA . GLU A 1 104 ? -8.822 16.363 -2.528 1.00 57.12 104 GLU A CA 1
ATOM 843 C C . GLU A 1 104 ? -9.979 16.176 -3.538 1.00 57.12 104 GLU A C 1
ATOM 845 O O . GLU A 1 104 ? -11.091 16.626 -3.292 1.00 57.12 104 GLU A O 1
ATOM 850 N N . ASN A 1 105 ? -9.703 15.531 -4.682 1.00 52.25 105 ASN A N 1
ATOM 851 C CA . ASN A 1 105 ? -10.586 15.416 -5.854 1.00 52.25 105 ASN A CA 1
ATOM 852 C C . ASN A 1 105 ? -10.586 13.994 -6.487 1.00 52.25 105 ASN A C 1
ATOM 854 O O . ASN A 1 105 ? -11.394 13.683 -7.356 1.00 52.25 105 ASN A O 1
ATOM 858 N N . ILE A 1 106 ? -9.688 13.100 -6.046 1.00 55.84 106 ILE A N 1
ATOM 859 C CA . ILE A 1 106 ? -9.579 11.700 -6.511 1.00 55.84 106 ILE A CA 1
ATOM 860 C C . ILE A 1 106 ? -10.776 10.840 -6.073 1.00 55.84 106 ILE A C 1
ATOM 862 O O . ILE A 1 106 ? -11.112 9.862 -6.744 1.00 55.84 106 ILE A O 1
ATOM 866 N N . ASP A 1 107 ? -11.458 11.214 -4.988 1.00 53.88 107 ASP A N 1
ATOM 867 C CA . ASP A 1 107 ? -12.642 10.502 -4.490 1.00 53.88 107 ASP A CA 1
ATOM 868 C C . ASP A 1 107 ? -13.845 10.582 -5.446 1.00 53.88 107 ASP A C 1
ATOM 870 O O . ASP A 1 107 ? -14.750 9.754 -5.359 1.00 53.88 107 ASP A O 1
ATOM 874 N N . ASN A 1 108 ? -13.828 11.524 -6.393 1.00 49.28 108 ASN A N 1
ATOM 875 C CA . ASN A 1 108 ? -14.877 11.743 -7.390 1.00 49.28 108 ASN A CA 1
ATOM 876 C C . ASN A 1 108 ? -14.440 11.476 -8.846 1.00 49.28 108 ASN A C 1
ATOM 878 O O . ASN A 1 108 ? -15.274 11.536 -9.742 1.00 49.28 108 ASN A O 1
ATOM 882 N N . GLU A 1 109 ? -13.173 11.131 -9.103 1.00 49.25 109 GLU A N 1
ATOM 883 C CA . GLU A 1 109 ? -12.647 10.906 -10.467 1.00 49.25 109 GLU A CA 1
ATOM 884 C C . GLU A 1 109 ? -12.610 9.412 -10.872 1.00 49.25 109 GLU A C 1
ATOM 886 O O . GLU A 1 109 ? -12.366 9.072 -12.026 1.00 49.25 109 GLU A O 1
ATOM 891 N N . THR A 1 110 ? -12.917 8.490 -9.947 1.00 47.62 110 THR A N 1
ATOM 892 C CA . THR A 1 110 ? -12.829 7.024 -10.173 1.00 47.62 110 THR A CA 1
ATOM 893 C C . THR A 1 110 ? -14.024 6.437 -10.964 1.00 47.62 110 THR A C 1
ATOM 895 O O . THR A 1 110 ? -14.240 5.230 -10.940 1.00 47.62 110 THR A O 1
ATOM 898 N N . GLN A 1 111 ? -14.831 7.266 -11.639 1.00 46.28 111 GLN A N 1
ATOM 899 C CA . GLN A 1 111 ? -16.037 6.847 -12.385 1.00 46.28 111 GLN A CA 1
ATOM 900 C C . GLN A 1 111 ? -15.985 7.136 -13.899 1.00 46.28 111 GLN A C 1
ATOM 902 O O . GLN A 1 111 ? -16.947 6.840 -14.593 1.00 46.28 111 GLN A O 1
ATOM 907 N N . VAL A 1 112 ? -14.900 7.725 -14.422 1.00 47.72 112 VAL A N 1
ATOM 908 C CA . VAL A 1 112 ? -14.891 8.370 -15.760 1.00 47.72 112 VAL A CA 1
ATOM 909 C C . VAL A 1 112 ? -13.894 7.727 -16.745 1.00 47.72 112 VAL A C 1
ATOM 911 O O . VAL A 1 112 ? -13.466 8.356 -17.703 1.00 47.72 112 VAL A O 1
ATOM 914 N N . LEU A 1 113 ? -13.472 6.479 -16.509 1.00 46.12 113 LEU A N 1
ATOM 915 C CA . LEU A 1 113 ? -12.480 5.773 -17.347 1.00 46.12 113 LEU A CA 1
ATOM 916 C C . LEU A 1 113 ? -13.029 4.499 -18.014 1.00 46.12 113 LEU A C 1
ATOM 918 O O . LEU A 1 113 ? -12.262 3.588 -18.313 1.00 46.12 113 LEU A O 1
ATOM 922 N N . GLU A 1 114 ? -14.343 4.438 -18.243 1.00 49.56 114 GLU A N 1
ATOM 923 C CA . GLU A 1 114 ? -15.018 3.298 -18.893 1.00 49.56 114 GLU A CA 1
ATOM 924 C C . GLU A 1 114 ? -15.691 3.668 -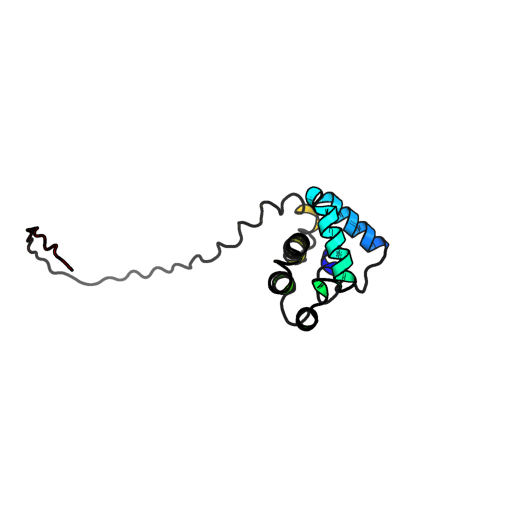20.237 1.00 49.56 114 GLU A C 1
ATOM 926 O O . GLU A 1 114 ? -16.227 2.799 -20.914 1.00 49.56 114 GLU A O 1
ATOM 931 N N . GLU A 1 115 ? -15.593 4.930 -20.684 1.00 47.56 115 GLU A N 1
ATOM 932 C CA . GLU A 1 115 ? -16.065 5.389 -22.003 1.00 47.56 115 GLU A CA 1
ATOM 933 C C . GLU A 1 115 ? -14.885 5.884 -22.861 1.00 47.56 115 GLU A C 1
ATOM 935 O O . GLU A 1 115 ? -14.354 6.978 -22.662 1.00 47.56 115 GLU A O 1
ATOM 940 N N . SER A 1 116 ? -14.434 5.049 -23.806 1.00 46.28 116 SER A N 1
ATOM 941 C CA . SER A 1 116 ? -13.476 5.395 -24.878 1.00 46.28 116 SER A CA 1
ATOM 942 C C . SER A 1 116 ? -13.557 4.416 -26.070 1.00 46.28 116 SER A C 1
ATOM 944 O O . SER A 1 116 ? -12.542 4.104 -26.689 1.00 46.28 116 SER A O 1
ATOM 946 N N . GLU A 1 117 ? -14.762 3.933 -26.399 1.00 52.44 117 GLU A N 1
ATOM 947 C CA . GLU A 1 117 ? -15.050 3.147 -27.615 1.00 52.44 117 GLU A CA 1
ATOM 948 C C . GLU A 1 117 ? -16.173 3.804 -28.449 1.00 52.44 117 GLU A C 1
ATOM 950 O O . GLU A 1 117 ? -17.264 3.266 -28.596 1.00 52.44 117 GLU A O 1
ATOM 955 N N . GLU A 1 118 ? -15.878 4.974 -29.024 1.00 42.31 118 GLU A N 1
ATOM 956 C CA . GLU A 1 118 ? -16.605 5.571 -30.160 1.00 42.31 118 GLU A CA 1
ATOM 957 C C . GLU A 1 118 ? -15.560 5.818 -31.268 1.00 42.31 118 GLU A C 1
ATOM 959 O O . GLU A 1 118 ? -14.596 6.554 -31.062 1.00 42.31 118 GLU A O 1
ATOM 964 N N . SER A 1 119 ? -15.493 5.001 -32.326 1.00 51.44 119 SER A N 1
ATOM 965 C CA . SER A 1 119 ? -16.396 4.912 -33.493 1.00 51.44 119 SER A CA 1
ATOM 966 C C . SER A 1 119 ? -16.058 5.948 -34.576 1.00 51.44 119 SER A C 1
ATOM 968 O O . SER A 1 119 ? -16.550 7.074 -34.564 1.00 51.44 119 SER A O 1
ATOM 970 N N . GLU A 1 120 ? -15.222 5.547 -35.539 1.00 49.09 120 GLU A N 1
ATOM 971 C CA . GLU A 1 120 ? -14.990 6.307 -36.773 1.00 49.09 120 GLU A CA 1
ATOM 972 C C . GLU A 1 120 ? -16.043 5.917 -37.825 1.00 49.09 120 GLU A C 1
ATOM 974 O O . GLU A 1 120 ? -15.930 4.873 -38.472 1.00 49.09 120 GLU A O 1
ATOM 979 N N . ASP A 1 121 ? -17.068 6.756 -38.000 1.00 50.56 121 ASP A N 1
ATOM 980 C CA . ASP A 1 121 ? -17.992 6.658 -39.134 1.00 50.56 121 ASP A CA 1
ATOM 981 C C . ASP A 1 121 ? -17.266 6.920 -40.465 1.00 50.56 121 ASP A C 1
ATOM 983 O O . ASP A 1 121 ? -16.397 7.791 -40.570 1.00 50.56 121 ASP A O 1
ATOM 987 N N . SER A 1 122 ? -17.670 6.208 -41.522 1.00 48.34 122 SER A N 1
ATOM 988 C CA . SER A 1 122 ? -17.335 6.590 -42.899 1.00 48.34 122 SER A CA 1
ATOM 989 C C . SER A 1 122 ? -18.475 6.240 -43.857 1.00 48.34 122 SER A C 1
ATOM 991 O O . SER A 1 122 ? -18.727 5.072 -44.153 1.00 48.34 122 SER A O 1
ATOM 993 N N . ASP A 1 123 ? -19.175 7.272 -44.329 1.00 52.09 123 ASP A N 1
ATOM 994 C CA . ASP A 1 123 ? -20.321 7.135 -45.228 1.00 52.09 123 ASP A CA 1
ATOM 995 C C . ASP A 1 123 ? -19.921 6.551 -46.592 1.00 52.09 123 ASP A C 1
ATOM 997 O O . ASP A 1 123 ? -19.001 7.048 -47.247 1.00 52.09 123 ASP A O 1
ATOM 1001 N N . TYR A 1 124 ? -20.681 5.561 -47.067 1.00 54.75 124 TYR A N 1
ATOM 1002 C CA . TYR A 1 124 ? -20.708 5.151 -48.474 1.00 54.75 124 TYR A CA 1
ATOM 1003 C C . TYR A 1 124 ? -22.146 4.847 -48.912 1.00 54.75 124 TYR A C 1
ATOM 1005 O O . TYR A 1 124 ? -22.624 3.718 -48.820 1.00 54.75 124 TYR A O 1
ATOM 1013 N N . GLU A 1 125 ? -22.814 5.884 -49.412 1.00 57.06 125 GLU A N 1
ATOM 1014 C CA . GLU A 1 125 ? -24.039 5.786 -50.213 1.00 57.06 125 GLU A CA 1
ATOM 1015 C C . GLU A 1 125 ? -23.692 5.331 -51.643 1.00 57.06 125 GLU A C 1
ATOM 1017 O O . GLU A 1 125 ? -22.923 6.006 -52.331 1.00 57.06 125 GLU A O 1
ATOM 1022 N N . ASP A 1 126 ? -24.293 4.235 -52.112 1.00 45.84 126 ASP A N 1
ATOM 1023 C CA . ASP A 1 126 ? -24.674 4.064 -53.523 1.00 45.84 126 ASP A CA 1
ATOM 1024 C C . ASP A 1 126 ? -25.883 3.109 -53.614 1.00 45.84 126 ASP A C 1
ATOM 1026 O O . ASP A 1 126 ? -26.113 2.281 -52.728 1.00 45.84 126 ASP A O 1
ATOM 1030 N N . GLU A 1 127 ? -26.705 3.267 -54.648 1.00 51.09 127 GLU A N 1
ATOM 1031 C CA . GLU A 1 127 ? -28.068 2.723 -54.697 1.00 51.09 127 GLU A CA 1
ATOM 1032 C C . GLU A 1 127 ? -28.177 1.263 -55.224 1.00 51.09 127 GLU A C 1
ATOM 1034 O O . GLU A 1 127 ? -27.195 0.606 -55.560 1.00 51.09 127 GLU A O 1
ATOM 1039 N N . HIS A 1 128 ? -29.441 0.826 -55.400 1.00 46.62 128 HIS A N 1
ATOM 1040 C CA . HIS A 1 128 ? -29.956 -0.195 -56.337 1.00 46.62 128 HIS A CA 1
ATOM 1041 C C . HIS A 1 128 ? -30.217 -1.607 -55.747 1.00 46.62 128 HIS A C 1
ATOM 1043 O O . HIS A 1 128 ? -29.361 -2.193 -55.102 1.00 46.62 128 HIS A O 1
ATOM 1049 N N . LEU A 1 129 ? -31.377 -2.263 -55.962 1.00 40.41 129 LEU A N 1
ATOM 1050 C CA . LEU A 1 129 ? -32.580 -1.929 -56.759 1.00 40.41 129 LEU A CA 1
ATOM 1051 C C . LEU A 1 129 ? -33.843 -2.702 -56.279 1.00 40.41 129 LEU A C 1
ATOM 1053 O O . LEU A 1 129 ? -33.766 -3.873 -55.933 1.00 40.41 129 LEU A O 1
ATOM 1057 N N . LEU A 1 130 ? -35.009 -2.048 -56.387 1.00 39.94 130 LEU A N 1
ATOM 1058 C CA . LEU A 1 130 ? -36.366 -2.573 -56.681 1.00 39.94 130 LEU A CA 1
ATOM 1059 C C . LEU A 1 130 ? -36.904 -3.920 -56.098 1.00 39.94 130 LEU A C 1
ATOM 1061 O O . LEU A 1 130 ? -36.649 -4.991 -56.640 1.00 39.94 130 LEU A O 1
ATOM 1065 N N . ASN A 1 131 ? -37.974 -3.764 -55.293 1.00 33.84 131 ASN A N 1
ATOM 1066 C CA . ASN A 1 131 ? -39.365 -4.194 -55.609 1.00 33.84 131 ASN A CA 1
ATOM 1067 C C . ASN A 1 131 ? -39.916 -5.584 -55.178 1.00 33.84 131 ASN A C 1
ATOM 1069 O O . ASN A 1 131 ? -39.230 -6.600 -55.211 1.00 33.84 131 ASN A O 1
ATOM 1073 N N . SER A 1 132 ? -41.252 -5.606 -54.988 1.00 39.75 132 SER A N 1
ATOM 1074 C CA . SER A 1 132 ? -42.190 -6.715 -54.666 1.00 39.75 132 SER A CA 1
ATOM 1075 C C . SER A 1 132 ? -42.380 -6.926 -53.151 1.00 39.75 132 SER A C 1
ATOM 1077 O O . SER A 1 132 ? -41.467 -7.424 -52.509 1.00 39.75 132 SER A O 1
ATOM 1079 N N . SER A 1 133 ? -43.436 -6.464 -52.458 1.00 41.19 133 SER A N 1
ATOM 1080 C CA . SER A 1 133 ? -44.910 -6.434 -52.680 1.00 41.19 133 SER A CA 1
ATOM 1081 C C . SER A 1 133 ? -45.650 -7.708 -52.243 1.00 41.19 133 SER A C 1
ATOM 1083 O O . SER A 1 133 ? -45.185 -8.812 -52.504 1.00 41.19 133 SER A O 1
ATOM 1085 N N . SER A 1 134 ? -46.869 -7.511 -51.715 1.00 42.84 134 SER A N 1
ATOM 1086 C CA . SER A 1 134 ? -47.770 -8.489 -51.059 1.00 42.84 134 SER A CA 1
ATOM 1087 C C . SER A 1 134 ? -47.317 -8.845 -49.623 1.00 42.84 134 SER A C 1
ATOM 1089 O O . SER A 1 134 ? -46.120 -8.937 -49.370 1.00 42.84 134 SER A O 1
ATOM 1091 N N . GLU A 1 135 ? -48.164 -8.898 -48.583 1.00 43.06 135 GLU A N 1
ATOM 1092 C CA . GLU A 1 135 ? -49.514 -9.504 -48.461 1.00 43.06 135 GLU A CA 1
ATOM 1093 C C . GLU A 1 135 ? -49.447 -11.030 -48.678 1.00 43.06 135 GLU A C 1
ATOM 1095 O O . GLU A 1 135 ? -48.825 -11.483 -49.633 1.00 43.06 135 GLU A O 1
ATOM 1100 N N . SER A 1 136 ? -50.026 -11.903 -47.852 1.00 43.72 136 SER A N 1
ATOM 1101 C CA . SER A 1 136 ? -50.809 -11.771 -46.603 1.00 43.72 136 SER A CA 1
ATOM 1102 C C . SER A 1 136 ? -50.627 -13.104 -45.806 1.00 43.72 136 SER A C 1
ATOM 1104 O O . SER A 1 136 ? -49.707 -13.848 -46.139 1.00 43.72 136 SER A O 1
ATOM 1106 N N . GLU A 1 137 ? -51.311 -13.508 -44.726 1.00 48.03 137 GLU A N 1
ATOM 1107 C CA . GLU A 1 137 ? -52.597 -13.180 -44.072 1.00 48.03 137 GLU A CA 1
ATOM 1108 C C . GLU A 1 137 ? -52.447 -13.268 -42.526 1.00 48.03 137 GLU A C 1
ATOM 1110 O O . GLU A 1 137 ? -51.372 -13.592 -42.020 1.00 48.03 137 GLU A O 1
ATOM 1115 N N . GLU A 1 138 ? -53.507 -12.965 -41.766 1.00 49.72 138 GLU A N 1
ATOM 1116 C CA . GLU A 1 138 ? -53.621 -13.307 -40.333 1.00 49.72 138 GLU A CA 1
ATOM 1117 C C . GLU A 1 138 ? -54.032 -14.782 -40.169 1.00 49.72 138 GLU A C 1
ATOM 1119 O O . GLU A 1 138 ? -54.719 -15.306 -41.042 1.00 49.72 138 GLU A O 1
ATOM 1124 N N . ASP A 1 139 ? -53.748 -15.412 -39.021 1.00 46.53 139 ASP A N 1
ATOM 1125 C CA . ASP A 1 139 ? -54.790 -16.211 -38.353 1.00 46.53 139 ASP A CA 1
ATOM 1126 C C . ASP A 1 139 ? -54.537 -16.368 -36.839 1.00 46.53 139 ASP A C 1
ATOM 1128 O O . ASP A 1 139 ? -53.424 -16.158 -36.350 1.00 46.53 139 ASP A O 1
ATOM 1132 N N . ASN A 1 140 ? -55.597 -16.671 -36.087 1.00 44.44 140 ASN A N 1
ATOM 1133 C CA . ASN A 1 140 ? -55.669 -16.566 -34.619 1.00 44.44 140 ASN A CA 1
ATOM 1134 C C . ASN A 1 140 ? -56.385 -17.805 -34.004 1.00 44.44 140 ASN A C 1
ATOM 1136 O O . ASN A 1 140 ? -56.707 -18.737 -34.732 1.00 44.44 140 ASN A O 1
ATOM 1140 N N . PHE A 1 141 ? -56.697 -17.785 -32.696 1.00 40.16 141 PHE A N 1
ATOM 1141 C CA . PHE A 1 141 ? -57.435 -18.804 -31.907 1.00 40.16 141 PHE A CA 1
ATOM 1142 C C . PHE A 1 141 ? -56.674 -20.111 -31.558 1.00 40.16 141 PHE A C 1
ATOM 1144 O O . PHE A 1 141 ? -55.901 -20.627 -32.357 1.00 40.16 141 PHE A O 1
ATOM 1151 N N . ASN A 1 142 ? -56.911 -20.769 -30.408 1.00 44.41 142 ASN A N 1
ATOM 1152 C CA . ASN A 1 142 ? -57.354 -20.298 -29.075 1.00 44.41 142 ASN A CA 1
ATOM 1153 C C . ASN A 1 142 ? -57.074 -21.386 -28.002 1.00 44.41 142 ASN A C 1
ATOM 1155 O O . ASN A 1 142 ? -56.709 -22.511 -28.338 1.00 44.41 142 ASN A O 1
ATOM 1159 N N . ASP A 1 143 ? -57.301 -21.063 -26.727 1.00 49.31 143 ASP A N 1
ATOM 1160 C CA . ASP A 1 143 ? -57.177 -21.948 -25.560 1.00 49.31 143 ASP A CA 1
ATOM 1161 C C . ASP A 1 143 ? -58.147 -23.146 -25.498 1.00 49.31 143 ASP A C 1
ATOM 1163 O O . ASP A 1 143 ? -59.312 -23.054 -25.891 1.00 49.31 143 ASP A O 1
ATOM 1167 N N . SER A 1 144 ? -57.670 -24.207 -24.836 1.00 50.97 144 SER A N 1
ATOM 1168 C CA . SER A 1 144 ? -58.409 -25.077 -23.898 1.00 50.97 144 SER A CA 1
ATOM 1169 C C . SER A 1 144 ? -57.353 -25.796 -23.035 1.00 50.97 144 SER A C 1
ATOM 1171 O O . SER A 1 144 ? -56.505 -26.485 -23.600 1.00 50.97 144 SER A O 1
ATOM 1173 N N . GLU A 1 145 ? -57.159 -25.508 -21.745 1.00 49.03 145 GLU A N 1
ATOM 1174 C CA . GLU A 1 145 ? -58.016 -25.786 -20.569 1.00 49.03 145 GLU A CA 1
ATOM 1175 C C . GLU A 1 145 ? -58.298 -27.279 -20.289 1.00 49.03 145 GLU A C 1
ATOM 1177 O O . GLU A 1 145 ? -58.680 -28.032 -21.183 1.00 49.03 145 GLU A O 1
ATOM 1182 N N . ASN A 1 146 ? -58.178 -27.628 -18.995 1.00 45.22 146 ASN A N 1
ATOM 1183 C CA . ASN A 1 146 ? -58.595 -28.861 -18.302 1.00 45.22 146 ASN A CA 1
ATOM 1184 C C . ASN A 1 146 ? -57.818 -30.175 -18.618 1.00 45.22 146 ASN A C 1
ATOM 1186 O O . ASN A 1 146 ? -57.226 -30.330 -19.680 1.00 45.22 146 ASN A O 1
ATOM 1190 N N . ASP A 1 147 ? -57.729 -31.164 -17.710 1.00 47.66 147 ASP A N 1
ATOM 1191 C CA . ASP A 1 147 ? -58.334 -31.299 -16.365 1.00 47.66 147 ASP A CA 1
ATOM 1192 C C . ASP A 1 147 ? -57.458 -32.109 -15.369 1.00 47.66 147 ASP A C 1
ATOM 1194 O O . ASP A 1 147 ? -56.408 -32.641 -15.739 1.00 47.66 147 ASP A O 1
ATOM 1198 N N . ASP A 1 148 ? -57.910 -32.208 -14.113 1.00 53.72 148 ASP A N 1
ATOM 1199 C CA . ASP A 1 148 ? -57.252 -32.883 -12.979 1.00 53.72 148 ASP A CA 1
ATOM 1200 C C . ASP A 1 148 ? -57.003 -34.404 -13.137 1.00 53.72 148 ASP A C 1
ATOM 1202 O O . ASP A 1 148 ? -57.819 -35.150 -13.685 1.00 53.72 148 ASP A O 1
ATOM 1206 N N . SER A 1 149 ? -55.953 -34.904 -12.464 1.00 57.91 149 SER A N 1
ATOM 1207 C CA . SER A 1 149 ? -55.933 -36.279 -11.929 1.00 57.91 149 SER A CA 1
ATOM 1208 C C . SER A 1 149 ? -55.093 -36.408 -10.642 1.00 57.91 149 SER A C 1
ATOM 1210 O O . SER A 1 149 ? -53.871 -36.555 -10.693 1.00 57.91 149 SER A O 1
ATOM 1212 N N . ASP A 1 150 ? -55.765 -36.376 -9.489 1.00 55.88 150 ASP A N 1
ATOM 1213 C CA . ASP A 1 150 ? -55.240 -36.788 -8.172 1.00 55.88 150 ASP A CA 1
ATOM 1214 C C . ASP A 1 150 ? -55.262 -38.341 -8.032 1.00 55.88 150 ASP A C 1
ATOM 1216 O O . ASP A 1 150 ? -55.688 -39.028 -8.962 1.00 55.88 150 ASP A O 1
ATOM 1220 N N . VAL A 1 151 ? -54.899 -38.886 -6.854 1.00 5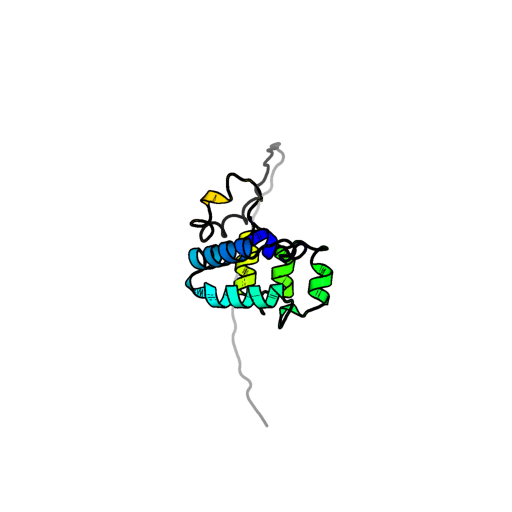6.88 151 VAL A N 1
ATOM 1221 C CA . VAL A 1 151 ? -54.928 -40.311 -6.413 1.00 56.88 151 VAL A CA 1
ATOM 1222 C C . VAL A 1 151 ? -53.704 -41.164 -6.832 1.00 56.88 151 VAL A C 1
ATOM 1224 O O . VAL A 1 151 ? -53.325 -41.172 -7.995 1.00 56.88 151 VAL A O 1
ATOM 1227 N N . SER A 1 152 ? -53.093 -42.025 -5.992 1.00 52.97 152 SER A N 1
ATOM 1228 C CA . SER A 1 152 ? -52.977 -42.147 -4.514 1.00 52.97 152 SER A CA 1
ATOM 1229 C C . SER A 1 152 ? -51.971 -43.284 -4.162 1.00 52.97 152 SER A C 1
ATOM 1231 O O . SER A 1 152 ? -51.470 -43.946 -5.072 1.00 52.97 152 SER A O 1
ATOM 1233 N N . CYS A 1 153 ? -51.797 -43.555 -2.855 1.00 48.31 153 CYS A N 1
ATOM 1234 C CA . CYS A 1 153 ? -51.020 -44.620 -2.176 1.00 48.31 153 CYS A CA 1
ATOM 1235 C C . CYS A 1 153 ? -49.537 -44.338 -1.870 1.00 48.31 153 CYS A C 1
ATOM 1237 O O . CYS A 1 153 ? -48.672 -44.637 -2.718 1.00 48.31 153 CYS A O 1
#

Sequence (153 aa):
MEVAHLLDPSFHGRHLTSDSMNKISLFIQKYYSDNAVIIWTQILNYKEKNRVFANKLAWETAGKIDPVTWWCENFSDSAPELTQVAKKVLFIPTSSAASERNWENIDNETQVLEESEESEDSDYEDEHLLNSSSESEEDNFNDSENDDSDVSC

Radius of gyration: 29.97 Å; chains: 1; bounding box: 74×64×69 Å

Secondary structure (DSSP, 8-state):
-HHHHHHSTTTTTTT--HHHHHHHHHHHHHHSGGGHHHHHHHHHHHHTT-GGGG-HHHHHHTTTS-HHHHHHHHHTTTSHHHHHHHHHHHHS-S-TTTTTTGGGTGGGTTTSSS---------------------------------------

InterPro domains:
  IPR008906 HAT, C-terminal dimerisation domain [PF05699] (59-113)
  IPR012337 Ribonuclease H-like superfamily [SSF53098] (2-107)

Foldseek 3Di:
DLLLLCLQLVNVNVPPDPVSVVVNLVVLCVQVVVCSVLLVVVSVCCSVCHDLSVPPVLSVCSPVDDSLVSLVPRPCVPRVVNNVVNNLVRVDPPPVVCVPPCSVPSVPPVPPPPDDDDDDDDDDDDDDDDDDDDDDDDDDDDDDDDDDDDDDD

Organism: NCBI:txid94130